Protein 4QGL (pdb70)

Foldseek 3Di:
DPQPWKKKAWPPVRDIDRDPVVRCVVCVLQVKDKDFADLVQDDPVLEPDAPADPVNFVVVCVSCVVVCVVVCVVPPFD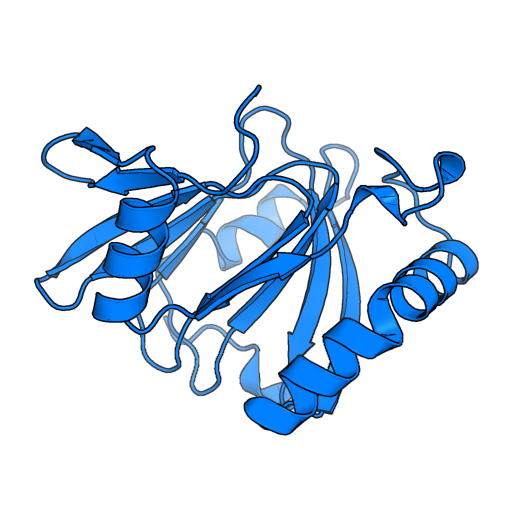DKTKDKWAPPDPCNVVVQVQQQDWFFWQAKKKKAFNYAWKWKWWQGPVGTIMIIIGHHRMIIIHGGPITIGMDHDPRGITMIMIIHRDPVRPHTHD

Structure (mmCIF, N/CA/C/O backbone):
data_4QGL
#
_entry.id   4QGL
#
_cell.length_a   106.761
_cell.length_b   57.690
_cell.length_c   33.980
_cell.angle_alpha   90.00
_cell.angle_beta   98.15
_cell.angle_gamma   90.00
#
_symmetry.space_group_name_H-M   'C 1 2 1'
#
loop_
_entity.id
_entity.type
_entity.pdbx_description
1 polymer 'Acireductone dioxygenase'
2 non-polymer 'CADMIUM ION'
3 water water
#
loop_
_atom_site.group_PDB
_atom_site.id
_atom_site.type_symbol
_atom_site.label_atom_id
_atom_site.label_alt_id
_atom_site.label_comp_id
_atom_site.label_asym_id
_atom_site.label_entity_id
_atom_site.label_seq_id
_atom_site.pdbx_PDB_ins_code
_atom_site.Cartn_x
_atom_site.Cartn_y
_atom_site.Cartn_z
_atom_site.occupancy
_atom_site.B_iso_or_equiv
_atom_site.auth_seq_id
_atom_site.auth_comp_id
_atom_site.auth_asym_id
_atom_site.auth_atom_id
_atom_site.pdbx_PDB_model_num
ATOM 1 N N . GLY A 1 1 ? 27.246 41.379 12.023 1.00 29.29 -3 GLY A N 1
ATOM 2 C CA . GLY A 1 1 ? 25.907 42.041 11.999 1.00 30.08 -3 GLY A CA 1
ATOM 3 C C . GLY A 1 1 ? 25.033 41.946 13.259 1.00 30.27 -3 GLY A C 1
ATOM 4 O O . GLY A 1 1 ? 25.531 41.790 14.410 1.00 29.64 -3 GLY A O 1
ATOM 5 N N . ALA A 1 2 ? 23.722 42.033 13.021 1.00 30.84 -2 ALA A N 1
ATOM 6 C CA . ALA A 1 2 ? 22.736 42.291 14.044 1.00 31.24 -2 ALA A CA 1
ATOM 7 C C . ALA A 1 2 ? 22.246 41.074 14.811 1.00 31.08 -2 ALA A C 1
ATOM 8 O O . ALA A 1 2 ? 21.433 41.208 15.719 1.00 31.63 -2 ALA A O 1
ATOM 10 N N . ALA A 1 3 ? 22.707 39.892 14.451 1.00 30.82 -1 ALA A N 1
ATOM 11 C CA . ALA A 1 3 ? 22.314 38.689 15.168 1.00 31.00 -1 ALA A CA 1
ATOM 12 C C . ALA A 1 3 ? 22.617 38.819 16.665 1.00 31.12 -1 ALA A C 1
ATOM 13 O O . ALA A 1 3 ? 23.671 39.333 17.042 1.00 30.54 -1 ALA A O 1
ATOM 15 N N . ALA A 1 4 ? 21.681 38.382 17.509 1.00 32.31 0 ALA A N 1
ATOM 16 C CA . ALA A 1 4 ? 21.887 38.332 18.982 1.00 32.98 0 ALA A CA 1
ATOM 17 C C . ALA A 1 4 ? 22.780 37.172 19.411 1.00 33.15 0 ALA A C 1
ATOM 18 O O . ALA A 1 4 ? 23.704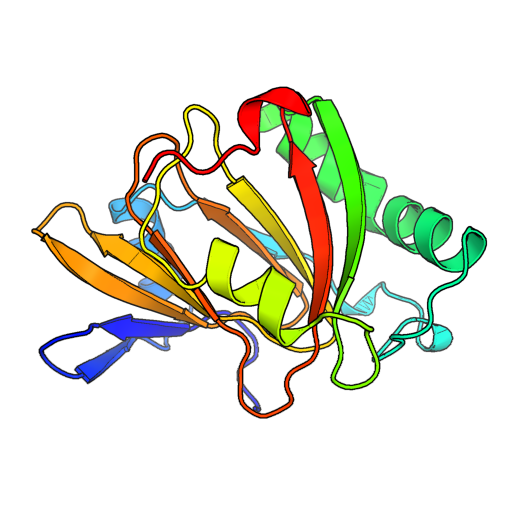 37.354 20.189 1.00 33.11 0 ALA A O 1
ATOM 20 N N . MET A 1 5 ? 22.496 35.998 18.856 1.00 34.60 1 MET A N 1
ATOM 21 C CA . MET A 1 5 ? 23.136 34.735 19.185 1.00 35.24 1 MET A CA 1
ATOM 22 C C . MET A 1 5 ? 23.780 34.136 17.956 1.00 32.86 1 MET A C 1
ATOM 23 O O . MET A 1 5 ? 23.678 34.693 16.861 1.00 32.40 1 MET A O 1
ATOM 28 N N . ALA A 1 6 ? 24.412 32.979 18.146 1.00 30.44 2 ALA A N 1
ATOM 29 C CA . ALA A 1 6 ? 25.010 32.242 17.038 1.00 28.85 2 ALA A CA 1
ATOM 30 C C . ALA A 1 6 ? 23.997 31.785 15.999 1.00 28.15 2 ALA A C 1
ATOM 31 O O . ALA A 1 6 ? 22.851 31.455 16.323 1.00 28.46 2 ALA A O 1
ATOM 33 N N . GLN A 1 7 ? 24.450 31.748 14.751 1.00 26.89 3 GLN A N 1
ATOM 34 C CA . GLN A 1 7 ? 23.672 31.177 13.666 1.00 26.62 3 GLN A CA 1
ATOM 35 C C . GLN A 1 7 ? 24.479 30.140 12.889 1.00 25.95 3 GLN A C 1
ATOM 36 O O . GLN A 1 7 ? 25.705 30.116 12.961 1.00 25.11 3 GLN A O 1
ATOM 42 N N . ILE A 1 8 ? 23.770 29.276 12.174 1.00 26.15 4 ILE A N 1
ATOM 43 C CA . ILE A 1 8 ? 24.391 28.210 11.433 1.00 25.91 4 ILE A CA 1
ATOM 44 C C . ILE A 1 8 ? 24.071 28.341 9.978 1.00 26.56 4 ILE A C 1
ATOM 45 O O . ILE A 1 8 ? 22.950 28.618 9.627 1.00 27.12 4 ILE A O 1
ATOM 50 N N . ARG A 1 9 ? 25.091 28.129 9.156 1.00 26.71 5 ARG A N 1
ATOM 51 C CA . ARG A 1 9 ? 24.970 27.997 7.712 1.00 27.62 5 ARG A CA 1
ATOM 52 C C . ARG A 1 9 ? 25.494 26.632 7.269 1.00 27.98 5 ARG A C 1
ATOM 53 O O . ARG A 1 9 ? 26.646 26.326 7.475 1.00 27.29 5 ARG A O 1
ATOM 61 N N . ILE A 1 10 ? 24.637 25.812 6.682 1.00 29.34 6 ILE A N 1
ATOM 62 C CA . ILE A 1 10 ? 25.028 24.488 6.239 1.00 30.31 6 ILE A CA 1
ATOM 63 C C . ILE A 1 10 ? 25.663 24.609 4.875 1.00 31.00 6 ILE A C 1
ATOM 64 O O . ILE A 1 10 ? 25.164 25.333 4.055 1.00 31.54 6 ILE A O 1
ATOM 69 N N . HIS A 1 11 ? 26.764 23.896 4.648 1.00 31.92 7 HIS A N 1
ATOM 70 C CA . HIS A 1 11 ? 27.685 24.175 3.513 1.00 33.20 7 HIS A CA 1
ATOM 71 C C . HIS A 1 11 ? 27.269 23.892 2.088 1.00 35.99 7 HIS A C 1
ATOM 72 O O . HIS A 1 11 ? 27.433 24.751 1.216 1.00 37.94 7 HIS A O 1
ATOM 79 N N . GLU A 1 12 ? 26.806 22.697 1.788 1.00 38.50 8 GLU A N 1
ATOM 80 C CA . GLU A 1 12 ? 26.532 22.438 0.364 1.00 41.34 8 GLU A CA 1
ATOM 81 C C . GLU A 1 12 ? 25.286 23.199 -0.079 1.00 42.78 8 GLU A C 1
ATOM 82 O O . GLU A 1 12 ? 25.304 23.950 -1.035 1.00 43.26 8 GLU A O 1
ATOM 84 N N . VAL A 1 13 ? 24.227 23.022 0.691 1.00 44.04 9 VAL A N 1
ATOM 85 C CA . VAL A 1 13 ? 22.906 23.499 0.364 1.00 44.90 9 VAL A CA 1
ATOM 86 C C . VAL A 1 13 ? 22.777 24.991 0.650 1.00 45.48 9 VAL A C 1
ATOM 87 O O . VAL A 1 13 ? 21.851 25.623 0.179 1.00 46.58 9 VAL A O 1
ATOM 91 N N . ASN A 1 14 ? 23.672 25.550 1.462 1.00 45.53 10 ASN A N 1
ATOM 92 C CA . ASN A 1 14 ? 23.643 26.985 1.792 1.00 45.46 10 ASN A CA 1
ATOM 93 C C . ASN A 1 14 ? 22.497 27.459 2.689 1.00 44.66 10 ASN A C 1
ATOM 94 O O . ASN A 1 14 ? 22.327 28.653 2.885 1.00 46.77 10 ASN A O 1
ATOM 99 N N . THR A 1 15 ? 21.730 26.534 3.249 1.00 42.38 11 THR A N 1
ATOM 100 C CA . THR A 1 15 ? 20.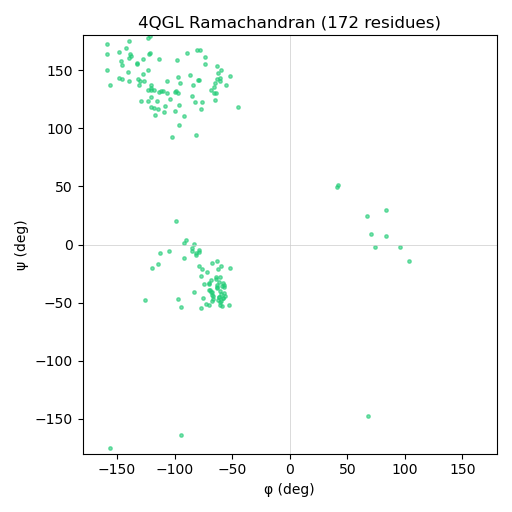597 26.877 4.098 1.00 40.93 11 THR A CA 1
ATOM 101 C C . THR A 1 15 ? 21.022 27.402 5.489 1.00 37.81 11 THR A C 1
ATOM 102 O O . THR A 1 15 ? 22.087 27.080 5.970 1.00 35.75 11 THR A O 1
ATOM 106 N N . ARG A 1 16 ? 20.147 28.185 6.109 1.00 36.32 12 ARG A N 1
ATOM 107 C CA . ARG A 1 16 ? 20.416 28.863 7.373 1.00 34.99 12 ARG A CA 1
ATOM 108 C C . ARG A 1 16 ? 19.440 28.499 8.539 1.00 34.69 12 ARG A C 1
ATOM 109 O O . ARG A 1 16 ? 18.226 28.516 8.384 1.00 34.98 12 ARG A O 1
ATOM 117 N N . ILE A 1 17 ? 19.984 28.206 9.713 1.00 33.44 13 ILE A N 1
ATOM 118 C CA . ILE A 1 17 ? 19.165 28.071 10.912 1.00 33.73 13 ILE A CA 1
ATOM 119 C C . ILE A 1 17 ? 19.417 29.278 11.817 1.00 33.34 13 ILE A C 1
ATOM 120 O O . ILE A 1 17 ? 20.527 29.500 12.267 1.00 32.03 13 ILE A O 1
ATOM 125 N N . GLU A 1 18 ? 18.373 30.047 12.089 1.00 34.54 14 GLU A N 1
ATOM 126 C CA . GLU A 1 18 ? 18.502 31.276 12.867 1.00 34.70 14 GLU A CA 1
ATOM 127 C C . GLU A 1 18 ? 17.684 31.315 14.160 1.00 35.51 14 GLU A C 1
ATOM 128 O O . GLU A 1 18 ? 17.974 32.106 15.026 1.00 35.13 14 GLU A O 1
ATOM 134 N N . ASN A 1 19 ? 16.660 30.485 14.285 1.00 37.11 15 ASN A N 1
ATOM 135 C CA . ASN A 1 19 ? 15.852 30.419 15.505 1.00 38.68 15 ASN A CA 1
ATOM 136 C C . ASN A 1 19 ? 16.661 29.915 16.712 1.00 38.51 15 ASN A C 1
ATOM 137 O O . ASN A 1 19 ? 17.451 28.990 16.577 1.00 38.13 15 ASN A O 1
ATOM 142 N N . GLU A 1 20 ? 16.461 30.517 17.885 1.00 39.38 16 GLU A N 1
ATOM 143 C CA . GLU A 1 20 ? 17.316 30.207 19.050 1.00 39.00 16 GLU A CA 1
ATOM 144 C C . GLU A 1 20 ? 17.289 28.748 19.444 1.00 37.94 16 GLU A C 1
ATOM 145 O O . GLU A 1 20 ? 18.321 28.099 19.620 1.00 37.05 16 GLU A O 1
ATOM 151 N N . VAL A 1 21 ? 16.079 28.266 19.637 1.00 37.56 17 VAL A N 1
ATOM 152 C CA . VAL A 1 21 ? 15.861 26.913 20.057 1.00 37.28 17 VAL A CA 1
ATOM 153 C C . VAL A 1 21 ? 16.399 25.866 19.062 1.00 36.53 17 VAL A C 1
ATOM 154 O O . VAL A 1 21 ? 16.974 24.847 19.482 1.00 36.19 17 VAL A O 1
ATOM 158 N N . LYS A 1 22 ? 16.236 26.117 17.758 1.00 35.81 18 LYS A N 1
ATOM 159 C CA . LYS A 1 22 ? 16.661 25.151 16.745 1.00 35.21 18 LYS A CA 1
ATOM 160 C C . LYS A 1 22 ? 18.148 25.138 16.610 1.00 33.39 18 LYS A C 1
ATOM 161 O O . LYS A 1 22 ? 18.745 24.096 16.345 1.00 32.99 18 LYS A O 1
ATOM 167 N N . VAL A 1 23 ? 18.752 26.302 16.788 1.00 32.09 19 VAL A N 1
ATOM 168 C CA . VAL A 1 23 ? 20.196 26.395 16.731 1.00 30.70 19 VAL A CA 1
ATOM 169 C C . VAL A 1 23 ? 20.815 25.517 17.806 1.00 30.10 19 VAL A C 1
ATOM 170 O O . VAL A 1 23 ? 21.674 24.688 17.535 1.00 29.58 19 VAL A O 1
ATOM 174 N N . SER A 1 24 ? 20.360 25.694 19.032 1.00 30.10 20 SER A N 1
ATOM 175 C CA . SER A 1 24 ? 20.952 24.979 20.155 1.00 29.77 20 SER A CA 1
ATOM 176 C C . SER A 1 24 ? 20.608 23.508 20.058 1.00 29.97 20 SER A C 1
ATOM 177 O O . SER A 1 24 ? 21.459 22.677 20.304 1.00 29.65 20 SER A O 1
ATOM 180 N N . LYS A 1 25 ? 19.384 23.183 19.655 1.00 30.41 21 LYS A N 1
ATOM 181 C CA . LYS A 1 25 ? 19.063 21.786 19.374 1.00 30.87 21 LYS A CA 1
ATOM 182 C C . LYS A 1 25 ? 19.983 21.162 18.338 1.00 29.99 21 LYS A C 1
ATOM 183 O O . LYS A 1 25 ? 20.477 20.047 18.541 1.00 29.94 21 LYS A O 1
ATOM 189 N N . PHE A 1 26 ? 20.245 21.903 17.253 1.00 29.10 22 PHE A N 1
ATOM 190 C CA . PHE A 1 26 ? 21.159 21.441 16.209 1.00 28.35 22 PHE A CA 1
ATOM 191 C C . PHE A 1 26 ? 22.592 21.227 16.721 1.00 27.53 22 PHE A C 1
ATOM 192 O O . PHE A 1 26 ? 23.184 20.191 16.480 1.00 27.57 22 PHE A O 1
ATOM 200 N N . LEU A 1 27 ? 23.128 22.195 17.447 1.00 26.93 23 LEU A N 1
ATOM 201 C CA . LEU A 1 27 ? 24.477 22.090 17.996 1.00 26.30 23 LEU A CA 1
ATOM 202 C C . LEU A 1 27 ? 24.579 20.946 18.997 1.00 26.98 23 LEU A C 1
ATOM 203 O O . LEU A 1 27 ? 25.599 20.268 19.083 1.00 26.84 23 LEU A O 1
ATOM 208 N N . GLN A 1 28 ? 23.507 20.726 19.736 1.00 27.95 24 GLN A N 1
ATOM 209 C CA . GLN A 1 28 ? 23.418 19.625 20.694 1.00 28.91 24 GLN A CA 1
ATOM 210 C C . GLN A 1 28 ? 23.540 18.281 19.998 1.00 29.16 24 GLN A C 1
ATOM 211 O O . GLN A 1 28 ? 24.253 17.385 20.451 1.00 29.25 24 GLN A O 1
ATOM 217 N N . GLU A 1 29 ? 22.829 18.152 18.882 1.00 29.20 25 GLU A N 1
ATOM 218 C CA . GLU A 1 29 ? 22.930 16.955 18.092 1.00 29.47 25 GLU A CA 1
ATOM 219 C C . GLU A 1 29 ? 24.331 16.756 17.510 1.00 28.66 25 GLU A C 1
ATOM 220 O O . GLU A 1 29 ? 24.735 15.623 17.316 1.00 29.14 25 GLU A O 1
ATOM 226 N N . GLU A 1 30 ? 25.100 17.820 17.274 1.00 27.58 26 GLU A N 1
ATOM 227 C CA . GLU A 1 30 ? 26.477 17.643 16.738 1.00 26.94 26 GLU A CA 1
ATOM 228 C C . GLU A 1 30 ? 27.572 17.533 17.792 1.00 26.52 26 GLU A C 1
ATOM 229 O O . GLU A 1 30 ? 28.730 17.422 17.457 1.00 26.00 26 GLU A O 1
ATOM 235 N N . GLY A 1 31 ? 27.199 17.576 19.062 1.00 26.76 27 GLY A N 1
ATOM 236 C CA . GLY A 1 31 ? 28.150 17.486 20.165 1.00 26.62 27 GLY A CA 1
ATOM 237 C C . GLY A 1 31 ? 28.780 18.815 20.501 1.00 25.78 27 GLY A C 1
ATOM 238 O O . GLY A 1 31 ? 29.656 18.862 21.309 1.00 25.71 27 GLY A O 1
ATOM 239 N N . VAL A 1 32 ? 28.324 19.907 19.892 1.00 25.25 28 VAL A N 1
ATOM 240 C CA . VAL A 1 32 ? 28.932 21.230 20.106 1.00 24.58 28 VAL A CA 1
ATOM 241 C C . VAL A 1 32 ? 28.224 21.972 21.266 1.00 24.83 28 VAL A C 1
ATOM 242 O O . VAL A 1 32 ? 27.068 22.371 21.169 1.00 24.95 28 VAL A O 1
ATOM 246 N N . LEU A 1 33 ? 28.925 22.142 22.377 1.00 25.07 29 LEU A N 1
ATOM 247 C CA . LEU A 1 33 ? 28.353 22.878 23.496 1.00 25.43 29 LEU A CA 1
ATOM 248 C C . LEU A 1 33 ? 28.219 24.320 23.127 1.00 25.02 29 LEU A C 1
ATOM 249 O O . LEU A 1 33 ? 29.136 24.915 22.583 1.00 24.47 29 LEU A O 1
ATOM 254 N N . TYR A 1 34 ? 27.068 24.879 23.403 1.00 25.60 30 TYR A N 1
ATOM 255 C CA . TYR A 1 34 ? 26.875 26.272 23.176 1.00 25.64 30 TYR A CA 1
ATOM 256 C C . TYR A 1 34 ? 26.264 26.907 24.426 1.00 26.34 30 TYR A C 1
ATOM 257 O O . TYR A 1 34 ? 25.413 26.318 25.081 1.00 27.23 30 TYR A O 1
ATOM 266 N N . GLU A 1 35 ? 26.751 28.078 24.802 1.00 26.32 31 GLU A N 1
ATOM 267 C CA . GLU A 1 35 ? 26.217 28.785 25.952 1.00 26.97 31 GLU A CA 1
ATOM 268 C C . GLU A 1 35 ? 26.189 30.227 25.583 1.00 26.73 31 GLU A C 1
ATOM 269 O O . GLU A 1 35 ? 27.039 30.683 24.804 1.00 26.11 31 GLU A O 1
ATOM 275 N N . LYS A 1 36 ? 25.219 30.943 26.129 1.00 27.23 32 LYS A N 1
ATOM 276 C CA . LYS A 1 36 ? 25.186 32.373 25.965 1.00 27.38 32 LYS A CA 1
ATOM 277 C C . LYS A 1 36 ? 25.406 33.006 27.336 1.00 27.16 32 LYS A C 1
ATOM 278 O O . LYS A 1 36 ? 24.608 32.792 28.263 1.00 28.05 32 LYS A O 1
ATOM 284 N N . TRP A 1 37 ? 26.511 33.740 27.485 1.00 26.05 33 TRP A N 1
ATOM 285 C CA . TRP A 1 37 ? 26.817 34.426 28.744 1.00 25.79 33 TRP A CA 1
ATOM 286 C C . TRP A 1 37 ? 26.386 35.870 28.651 1.00 25.85 33 TRP A C 1
ATO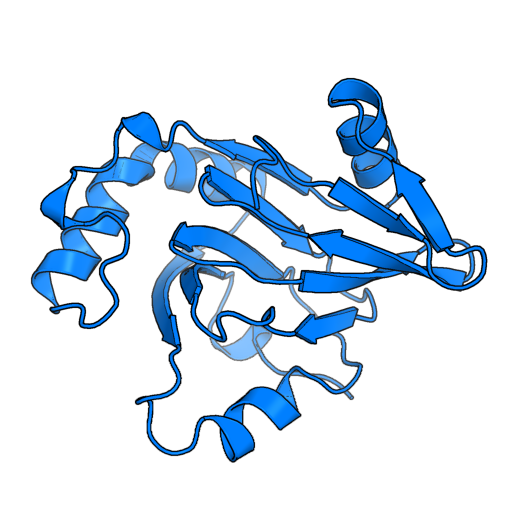M 287 O O . TRP A 1 37 ? 26.268 36.433 27.544 1.00 25.58 33 TRP A O 1
ATOM 298 N N . ASN A 1 38 ? 26.187 36.485 29.815 1.00 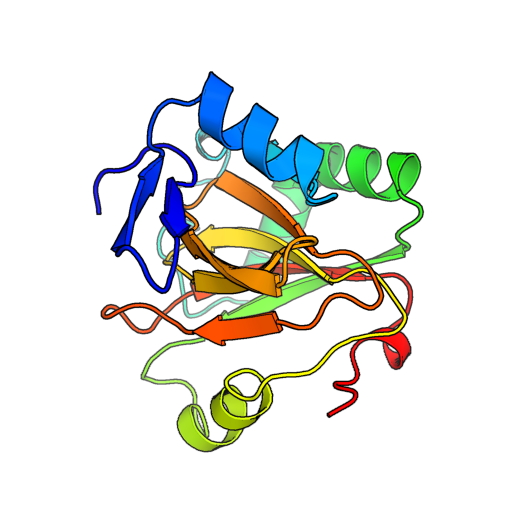26.23 34 ASN A N 1
ATOM 299 C CA . ASN A 1 38 ? 25.607 37.806 29.880 1.00 26.34 34 ASN A CA 1
ATOM 300 C C . ASN A 1 38 ? 26.660 38.876 29.613 1.00 25.89 34 ASN A C 1
ATOM 301 O O . ASN A 1 38 ? 27.402 39.304 30.484 1.00 25.91 34 ASN A O 1
ATOM 306 N N . ILE A 1 39 ? 26.723 39.270 28.345 1.00 25.47 35 ILE A N 1
ATOM 307 C CA . ILE A 1 39 ? 27.797 40.138 27.828 1.00 25.07 35 ILE A CA 1
ATOM 308 C C . ILE A 1 39 ? 27.544 41.575 28.271 1.00 25.69 35 ILE A C 1
ATOM 309 O O . ILE A 1 39 ? 28.474 42.348 28.358 1.00 25.63 35 ILE A O 1
ATOM 314 N N . SER A 1 40 ? 26.296 41.900 28.611 1.00 26.46 36 SER A N 1
ATOM 315 C CA . SER A 1 40 ? 25.942 43.221 29.188 1.00 27.38 36 SER A CA 1
ATOM 316 C C . SER A 1 40 ? 26.662 43.544 30.502 1.00 27.95 36 SER A C 1
ATOM 317 O O . SER A 1 40 ? 26.719 44.682 30.910 1.00 28.39 36 SER A O 1
ATOM 320 N N . LYS A 1 41 ? 27.187 42.523 31.165 1.00 28.21 37 LYS A N 1
ATOM 321 C CA . LYS A 1 41 ? 28.094 42.722 32.302 1.00 28.94 37 LYS A CA 1
ATOM 322 C C . LYS A 1 41 ? 29.406 43.397 31.976 1.00 28.97 37 LYS A C 1
ATOM 323 O O . LYS A 1 41 ? 30.009 43.984 32.838 1.00 29.72 37 LYS A O 1
ATOM 329 N N . LEU A 1 42 ? 29.900 43.222 30.771 1.00 28.66 38 LEU A N 1
ATOM 330 C CA . LEU A 1 42 ? 31.198 43.736 30.423 1.00 28.71 38 LEU A CA 1
ATOM 331 C C . LEU A 1 42 ? 31.144 45.239 30.510 1.00 29.52 38 LEU A C 1
ATOM 332 O O . LEU A 1 42 ? 30.237 45.858 29.981 1.00 29.70 38 LEU A O 1
ATOM 337 N N . PRO A 1 43 ? 32.111 45.835 31.207 1.00 30.42 39 PRO A N 1
ATOM 338 C CA . PRO A 1 43 ? 32.270 47.281 31.232 1.00 31.38 39 PRO A CA 1
ATOM 339 C C . PRO A 1 43 ? 32.525 47.884 29.855 1.00 31.59 39 PRO A C 1
ATOM 340 O O . PRO A 1 43 ? 33.264 47.324 29.061 1.00 31.05 39 PRO A O 1
ATOM 344 N N . PRO A 1 44 ? 31.932 49.039 29.595 1.00 32.88 40 PRO A N 1
ATOM 345 C CA . PRO A 1 44 ? 31.987 49.612 28.255 1.00 33.49 40 PRO A CA 1
ATOM 346 C C . PRO A 1 44 ? 33.380 49.952 27.731 1.00 33.75 40 PRO A C 1
ATOM 347 O O . PRO A 1 44 ? 33.605 49.825 26.515 1.00 33.66 40 PRO A O 1
ATOM 351 N N . HIS A 1 45 ? 34.304 50.334 28.610 1.00 34.29 41 HIS A N 1
ATOM 352 C CA . HIS A 1 45 ? 35.649 50.636 28.146 1.00 34.60 41 HIS A CA 1
ATOM 353 C C . HIS A 1 45 ? 36.324 49.357 27.660 1.00 34.02 41 HIS A C 1
ATOM 354 O O . HIS A 1 45 ? 37.319 49.440 26.951 1.00 34.15 41 HIS A O 1
ATOM 361 N N . LEU A 1 46 ? 35.781 48.182 28.005 1.00 33.32 42 LEU A N 1
ATOM 362 C CA . LEU A 1 46 ? 36.263 46.916 27.396 1.00 32.67 42 LEU A CA 1
ATOM 363 C C . LEU A 1 46 ? 35.544 46.428 26.118 1.00 32.28 42 LEU A C 1
ATOM 364 O O . LEU A 1 46 ? 36.026 45.501 25.482 1.00 31.53 42 LEU A O 1
ATOM 369 N N . ASN A 1 47 ? 34.403 47.035 25.776 1.00 33.00 43 ASN A N 1
ATOM 370 C CA . ASN A 1 47 ? 33.696 46.782 24.510 1.00 33.17 43 ASN A CA 1
ATOM 371 C C . ASN A 1 47 ? 34.493 47.245 23.280 1.00 32.99 43 ASN A C 1
ATOM 372 O O . ASN A 1 47 ? 35.076 48.333 23.270 1.00 33.36 43 ASN A O 1
ATOM 377 N N . GLU A 1 48 ? 34.517 46.406 22.256 1.00 32.24 44 GLU A N 1
ATOM 378 C CA . GLU A 1 48 ? 35.262 46.708 21.053 1.00 32.52 44 GLU A CA 1
ATOM 379 C C . GLU A 1 48 ? 36.616 47.321 21.391 1.00 32.26 44 GLU A C 1
ATOM 380 O O . GLU A 1 48 ? 36.996 48.362 20.875 1.00 32.50 44 GLU A O 1
ATOM 386 N N . ASN A 1 49 ? 37.344 46.647 22.265 1.00 31.38 45 ASN A N 1
ATOM 387 C CA . ASN A 1 49 ? 38.638 47.111 22.673 1.00 31.46 45 ASN A CA 1
ATOM 388 C C . ASN A 1 49 ? 39.611 46.050 22.249 1.00 30.54 45 ASN A C 1
ATOM 389 O O . ASN A 1 49 ? 39.532 44.910 22.707 1.00 30.04 45 ASN A O 1
ATOM 394 N N . TYR A 1 50 ? 40.517 46.418 21.358 1.00 30.26 46 TYR A N 1
ATOM 395 C CA . TYR A 1 50 ? 41.411 45.448 20.724 1.00 29.49 46 TYR A CA 1
ATOM 396 C C . TYR A 1 50 ? 42.882 45.634 21.086 1.00 30.05 46 TYR A C 1
ATOM 397 O O . TYR A 1 50 ? 43.675 44.748 20.827 1.00 30.49 46 TYR A O 1
ATOM 406 N N . SER A 1 51 ? 43.269 46.782 21.627 1.00 30.33 47 SER A N 1
ATOM 407 C CA . SER A 1 51 ? 44.626 46.940 22.142 1.00 30.73 47 SER A CA 1
ATOM 408 C C . SER A 1 51 ? 44.547 46.835 23.643 1.00 30.42 47 SER A C 1
ATOM 409 O O . SER A 1 51 ? 44.337 47.829 24.355 1.00 30.77 47 SER A O 1
ATOM 412 N N . LEU A 1 52 ? 44.739 45.609 24.097 1.00 29.65 48 LEU A N 1
ATOM 413 C CA . LEU A 1 52 ? 44.420 45.212 25.440 1.00 29.26 48 LEU A CA 1
ATOM 414 C C . LEU A 1 52 ? 45.653 45.252 26.303 1.00 30.04 48 LEU A C 1
ATOM 415 O O . LEU A 1 52 ? 46.697 44.707 25.935 1.00 30.32 48 LEU A O 1
ATOM 420 N N . THR A 1 53 ? 45.530 45.898 27.461 1.00 30.44 49 THR A N 1
ATOM 421 C CA . THR A 1 53 ? 46.617 45.884 28.445 1.00 31.31 49 THR A CA 1
ATOM 422 C C . THR A 1 53 ? 46.567 44.586 29.233 1.00 31.05 49 THR A C 1
ATOM 423 O O . THR A 1 53 ? 45.594 43.829 29.125 1.00 30.00 49 THR A O 1
ATOM 427 N N . ASP A 1 54 ? 47.644 44.321 29.974 1.00 32.07 50 ASP A N 1
ATOM 428 C CA . ASP A 1 54 ? 47.687 43.201 30.927 1.00 32.31 50 ASP A CA 1
ATOM 429 C C . ASP A 1 54 ? 46.566 43.314 32.015 1.00 31.96 50 ASP A C 1
ATOM 430 O O . ASP A 1 54 ? 45.980 42.315 32.433 1.00 31.31 50 ASP A O 1
ATOM 435 N N . GLU A 1 55 ? 46.269 44.545 32.416 1.00 32.39 51 GLU A N 1
ATOM 436 C CA . GLU A 1 55 ? 45.152 44.861 33.305 1.00 32.37 51 GLU A CA 1
ATOM 437 C C . GLU A 1 55 ? 43.767 44.619 32.692 1.00 31.35 51 GLU A C 1
ATOM 438 O O . GLU A 1 55 ? 42.865 44.118 33.346 1.00 30.99 51 GLU A O 1
ATOM 444 N N . ASN A 1 56 ? 43.588 45.022 31.441 1.00 31.15 52 ASN A N 1
ATOM 445 C CA . ASN A 1 56 ? 42.324 44.832 30.752 1.00 30.33 52 ASN A CA 1
ATOM 446 C C . ASN A 1 56 ? 41.972 43.380 30.679 1.00 29.87 52 ASN A C 1
ATOM 447 O O . ASN A 1 56 ? 40.843 42.988 30.888 1.00 29.38 52 ASN A O 1
ATOM 452 N N . LYS A 1 57 ? 42.981 42.586 30.379 1.00 30.36 53 LYS A N 1
ATOM 453 C CA . LYS A 1 57 ? 42.874 41.136 30.299 1.00 30.20 53 LYS A CA 1
ATOM 454 C C . LYS A 1 57 ? 42.479 40.437 31.588 1.00 30.39 53 LYS A C 1
ATOM 455 O O . LYS A 1 57 ? 41.665 39.516 31.587 1.00 29.98 53 LYS A O 1
ATOM 461 N N . ALA A 1 58 ? 43.115 40.848 32.672 1.00 31.24 54 ALA A N 1
ATOM 462 C CA . ALA A 1 58 ? 42.809 40.344 34.006 1.00 31.69 54 ALA A CA 1
ATOM 463 C C . ALA A 1 58 ? 41.390 40.691 34.400 1.00 31.26 54 ALA A C 1
ATOM 464 O O . ALA A 1 58 ? 40.710 39.904 35.034 1.00 31.34 54 ALA A O 1
ATOM 466 N N . GLU A 1 59 ? 40.954 41.877 34.014 1.00 31.09 55 GLU A N 1
ATOM 467 C CA . GLU A 1 59 ? 39.607 42.336 34.304 1.00 30.84 55 GLU A CA 1
ATOM 468 C C . GLU A 1 59 ? 38.537 41.562 33.584 1.00 29.22 55 GLU A C 1
ATOM 469 O O . GLU A 1 59 ? 37.500 41.281 34.149 1.00 28.92 55 GLU A O 1
ATOM 475 N N . ILE A 1 60 ? 38.797 41.256 32.319 1.00 28.02 56 ILE A N 1
ATOM 476 C CA . ILE A 1 60 ? 37.888 40.488 31.490 1.00 26.81 56 ILE A CA 1
ATOM 477 C C . ILE A 1 60 ? 37.658 39.114 32.098 1.00 26.47 56 ILE A C 1
ATOM 478 O O . ILE A 1 60 ? 36.521 38.679 32.276 1.00 26.18 56 ILE A O 1
ATOM 483 N N . LEU A 1 61 ? 38.749 38.441 32.441 1.00 26.48 57 LEU A N 1
ATOM 484 C CA . LEU A 1 61 ? 38.691 37.195 33.228 1.00 26.51 57 LEU A CA 1
ATOM 485 C C . LEU A 1 61 ? 38.068 37.320 34.630 1.00 26.99 57 LEU A C 1
ATOM 486 O O . LEU A 1 61 ? 37.520 36.365 35.158 1.00 27.19 57 LEU A O 1
ATOM 491 N N . ALA A 1 62 ? 38.147 38.479 35.250 1.00 27.25 58 ALA A N 1
ATOM 492 C CA . ALA A 1 62 ? 37.422 38.664 36.482 1.00 27.71 58 ALA A CA 1
ATOM 493 C C . ALA A 1 62 ? 35.912 38.733 36.319 1.00 27.17 58 ALA A C 1
ATOM 494 O O . ALA A 1 62 ? 35.186 38.224 37.159 1.00 27.63 58 ALA A O 1
ATOM 496 N N . VAL A 1 63 ? 35.431 39.383 35.277 1.00 26.36 59 VAL A N 1
ATOM 497 C CA . VAL A 1 63 ? 33.996 39.570 35.088 1.00 26.02 59 VAL A CA 1
ATOM 498 C C . VAL A 1 63 ? 33.271 38.261 34.788 1.00 25.55 59 VAL A C 1
ATOM 499 O O . VAL A 1 63 ? 32.187 38.046 35.296 1.00 25.85 59 VAL A O 1
ATOM 503 N N . PHE A 1 64 ? 33.852 37.389 33.957 1.00 24.91 60 PHE A N 1
ATOM 504 C CA . PHE A 1 64 ? 33.220 36.099 33.644 1.00 24.58 60 PHE A CA 1
ATOM 505 C C . PHE A 1 64 ? 33.769 34.941 34.443 1.00 25.05 60 PHE A C 1
ATOM 506 O O . PHE A 1 64 ? 33.523 33.801 34.106 1.00 24.86 60 PHE A O 1
ATOM 514 N N . SER A 1 65 ? 34.403 35.236 35.576 1.00 25.76 61 SER A N 1
ATOM 515 C CA . SER A 1 65 ? 34.993 34.182 36.406 1.00 26.45 61 SER A CA 1
ATOM 516 C C . SER A 1 65 ? 34.016 33.108 36.863 1.00 26.84 61 SER A C 1
ATOM 517 O O . SER A 1 65 ? 34.389 31.948 36.970 1.00 27.11 61 SER A O 1
ATOM 520 N N . LYS A 1 66 ? 32.783 33.487 37.163 1.00 27.11 62 LYS A N 1
ATOM 521 C CA . LYS A 1 66 ? 31.764 32.509 37.557 1.00 27.66 62 LYS A CA 1
ATOM 522 C C . LYS A 1 66 ? 31.409 31.600 36.381 1.00 27.10 62 LYS A C 1
ATOM 523 O O . LYS A 1 66 ? 31.380 30.380 36.494 1.00 27.49 62 LYS A O 1
ATOM 529 N N . GLU A 1 67 ? 31.158 32.204 35.247 1.00 26.36 63 GLU A N 1
ATOM 530 C CA . GLU A 1 67 ? 30.785 31.426 34.079 1.00 25.87 63 GLU A CA 1
ATOM 531 C C . GLU A 1 67 ? 31.901 30.515 33.687 1.00 25.69 63 GLU A C 1
ATOM 532 O O . GLU A 1 67 ? 31.657 29.417 33.275 1.00 25.78 63 GLU A O 1
ATOM 538 N N . ILE A 1 68 ? 33.128 30.974 33.833 1.00 25.68 64 ILE A N 1
ATOM 539 C CA . ILE A 1 68 ? 34.306 30.146 33.584 1.00 25.76 64 ILE A CA 1
ATOM 540 C C . ILE A 1 68 ? 34.446 29.000 34.589 1.00 26.91 64 ILE A C 1
ATOM 541 O O . ILE A 1 68 ? 34.708 27.872 34.202 1.00 27.09 64 ILE A O 1
ATOM 546 N N . ALA A 1 69 ? 34.251 29.274 35.855 1.00 27.95 65 ALA A N 1
ATOM 547 C CA . ALA A 1 69 ? 34.313 28.213 36.836 1.00 29.14 65 ALA A CA 1
ATOM 548 C C . ALA A 1 69 ? 33.318 27.103 36.528 1.00 29.52 65 ALA A C 1
ATOM 549 O O . ALA A 1 69 ? 33.629 25.933 36.678 1.00 29.93 65 ALA A O 1
ATOM 551 N N . ASP A 1 70 ? 32.115 27.486 36.130 1.00 29.53 66 ASP A N 1
ATOM 552 C CA . ASP A 1 70 ? 31.034 26.522 35.902 1.00 30.26 66 ASP A CA 1
ATOM 553 C C . ASP A 1 70 ? 31.328 25.620 34.718 1.00 30.17 66 ASP A C 1
ATOM 554 O O . ASP A 1 70 ? 31.177 24.416 34.803 1.00 30.68 66 ASP A O 1
ATOM 559 N N . VAL A 1 71 ? 31.752 26.229 33.625 1.00 29.86 67 VAL A N 1
ATOM 560 C CA . VAL A 1 71 ? 32.146 25.506 32.418 1.00 30.19 67 VAL A CA 1
ATOM 561 C C . VAL A 1 71 ? 33.476 24.722 32.608 1.00 31.17 67 VAL A C 1
ATOM 562 O O . VAL A 1 71 ? 33.636 23.625 32.073 1.00 31.60 67 VAL A O 1
ATOM 566 N N . SER A 1 72 ? 34.407 25.248 33.397 1.00 32.05 68 SER A N 1
ATOM 567 C CA . SER A 1 72 ? 35.615 24.515 33.658 1.00 33.07 68 SER A CA 1
ATOM 568 C C . SER A 1 72 ? 35.363 23.296 34.535 1.00 35.17 68 SER A C 1
ATOM 569 O O . SER A 1 72 ? 36.025 22.303 34.363 1.00 35.96 68 SER A O 1
ATOM 572 N N . ALA A 1 73 ? 34.406 23.359 35.456 1.00 37.03 69 ALA A N 1
ATOM 573 C CA . ALA A 1 73 ? 34.094 22.220 36.355 1.00 39.41 69 ALA A CA 1
ATOM 574 C C . ALA A 1 73 ? 33.163 21.201 35.717 1.00 40.65 69 ALA A C 1
ATOM 575 O O . ALA A 1 73 ? 33.335 20.019 35.909 1.00 40.89 69 ALA A O 1
ATOM 577 N N . ARG A 1 74 ? 32.155 21.681 34.995 1.00 42.43 70 ARG A N 1
ATOM 578 C CA . ARG A 1 74 ? 31.224 20.821 34.252 1.00 44.82 70 ARG A CA 1
ATOM 579 C C . ARG A 1 74 ? 31.989 19.950 33.245 1.00 44.88 70 ARG A C 1
ATOM 580 O O . ARG A 1 74 ? 31.785 18.749 33.180 1.00 45.09 70 ARG A O 1
ATOM 588 N N . ARG A 1 75 ? 32.903 20.568 32.502 1.00 44.63 71 ARG A N 1
ATOM 589 C CA . ARG A 1 75 ? 33.591 19.902 31.401 1.00 44.31 71 ARG A CA 1
ATOM 590 C C . ARG A 1 75 ? 35.059 19.482 31.649 1.00 43.80 71 ARG A C 1
ATOM 591 O O . ARG A 1 75 ? 35.659 18.854 30.773 1.00 43.53 71 ARG A O 1
ATOM 599 N N . GLY A 1 76 ? 35.650 19.837 32.795 1.00 42.39 72 GLY A N 1
ATOM 600 C CA . GLY A 1 76 ? 37.020 19.415 33.095 1.00 41.71 72 GLY A CA 1
ATOM 601 C C . GLY A 1 76 ? 38.169 20.242 32.531 1.00 40.18 72 GLY A C 1
ATOM 602 O O . GLY A 1 76 ? 39.236 19.716 32.309 1.00 40.69 72 GLY A O 1
ATOM 603 N N . TYR A 1 77 ? 37.985 21.538 32.336 1.00 38.67 73 TYR A N 1
ATOM 604 C CA . TYR A 1 77 ? 39.077 22.414 31.856 1.00 37.91 73 TYR A CA 1
ATOM 605 C C . TYR A 1 77 ? 39.895 22.984 33.024 1.00 38.54 73 TYR A C 1
ATOM 606 O O . TYR A 1 77 ? 39.447 22.933 34.154 1.00 39.45 73 TYR A O 1
ATOM 615 N N . LYS A 1 78 ? 41.079 23.535 32.740 1.00 38.42 74 LYS A N 1
ATOM 616 C CA . LYS A 1 78 ? 42.027 23.987 33.772 1.00 39.30 74 LYS A CA 1
ATOM 617 C C . LYS A 1 78 ? 42.515 25.439 33.675 1.00 38.45 74 LYS A C 1
ATOM 618 O O . LYS A 1 78 ? 42.547 26.151 34.669 1.00 39.74 74 LYS A O 1
ATOM 624 N N . ALA A 1 79 ? 42.935 25.866 32.500 1.00 37.21 75 ALA A N 1
ATOM 625 C CA . ALA A 1 79 ? 43.591 27.150 32.341 1.00 36.16 75 ALA A CA 1
ATOM 626 C C . ALA A 1 79 ? 42.835 27.992 31.346 1.00 34.67 75 ALA A C 1
ATOM 627 O O . ALA A 1 79 ? 42.021 27.481 30.585 1.00 33.74 75 ALA A O 1
ATOM 629 N N . HIS A 1 80 ? 43.112 29.286 31.349 1.00 34.44 76 HIS A N 1
ATOM 630 C CA . HIS A 1 80 ? 42.418 30.234 30.474 1.00 33.46 76 HIS A CA 1
ATOM 631 C C . HIS A 1 80 ? 43.218 31.509 30.267 1.00 33.40 76 HIS A C 1
ATOM 632 O O . HIS A 1 80 ? 43.992 31.919 31.160 1.00 34.17 76 HIS A O 1
ATOM 639 N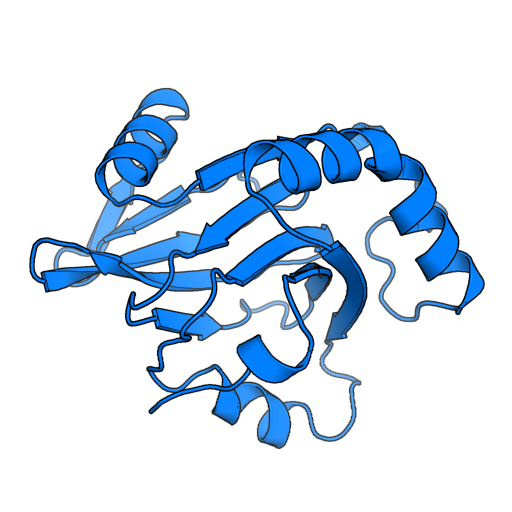 N . ASP A 1 81 ? 43.032 32.134 29.102 1.00 32.24 77 ASP A N 1
ATOM 640 C CA . ASP A 1 81 ? 43.635 33.439 28.841 1.00 32.35 77 ASP A CA 1
ATOM 641 C C . ASP A 1 81 ? 42.890 34.226 27.782 1.00 30.97 77 ASP A C 1
ATOM 642 O O . ASP A 1 81 ? 41.846 33.807 27.333 1.00 30.16 77 ASP A O 1
ATOM 647 N N . VAL A 1 82 ? 43.423 35.376 27.411 1.00 30.51 78 VAL A N 1
ATOM 648 C CA . VAL A 1 82 ? 42.754 36.225 26.465 1.00 29.87 78 VAL A CA 1
ATOM 649 C C . VAL A 1 82 ? 43.668 36.474 25.294 1.00 30.10 78 VAL A C 1
ATOM 650 O O . VAL A 1 82 ? 44.826 36.785 25.467 1.00 30.84 78 VAL A O 1
ATOM 654 N N . ILE A 1 83 ? 43.126 36.328 24.096 1.00 29.65 79 ILE A N 1
ATOM 655 C CA . ILE A 1 83 ? 43.840 36.736 22.901 1.00 29.96 79 ILE A CA 1
ATOM 656 C C . ILE A 1 83 ? 43.035 37.750 22.082 1.00 29.32 79 ILE A C 1
ATOM 657 O O . ILE A 1 83 ? 41.819 37.771 22.122 1.00 28.34 79 ILE A O 1
ATOM 662 N N . SER A 1 84 ? 43.738 38.623 21.383 1.00 29.89 80 SER A N 1
ATOM 663 C CA . SER A 1 84 ? 43.100 39.451 20.371 1.00 29.99 80 SER A CA 1
ATOM 664 C C . SER A 1 84 ? 43.850 39.467 19.047 1.00 30.52 80 SER A C 1
ATOM 665 O O . SER A 1 84 ? 45.058 39.457 19.026 1.00 31.15 80 SER A O 1
ATOM 668 N N . LEU A 1 85 ? 43.084 39.486 17.952 1.00 30.74 81 LEU A N 1
ATOM 669 C CA . LEU A 1 85 ? 43.585 39.537 16.575 1.00 31.09 81 LEU A CA 1
ATOM 670 C C . LEU A 1 85 ? 42.928 40.689 15.878 1.00 32.02 81 LEU A C 1
ATOM 671 O O . LEU A 1 85 ? 41.757 40.940 16.101 1.00 31.57 81 LEU A O 1
ATOM 676 N N . SER A 1 86 ? 43.690 41.409 15.055 1.00 34.06 82 SER A N 1
ATOM 677 C CA . SER A 1 86 ? 43.160 42.515 14.244 1.00 35.57 82 SER A CA 1
ATOM 678 C C . SER A 1 86 ? 44.103 42.789 13.065 1.00 38.49 82 SER A C 1
ATOM 679 O O . SER A 1 86 ? 45.165 42.185 12.984 1.00 39.11 82 SER A O 1
ATOM 682 N N . ASN A 1 87 ? 43.696 43.657 12.135 1.00 41.63 83 ASN A N 1
ATOM 683 C CA . ASN A 1 87 ? 44.477 43.934 10.907 1.00 44.55 83 ASN A CA 1
ATOM 684 C C . ASN A 1 87 ? 45.878 44.414 11.232 1.00 46.97 83 ASN A C 1
ATOM 685 O O . ASN A 1 87 ? 46.824 44.121 10.510 1.00 48.75 83 ASN A O 1
ATOM 690 N N . SER A 1 88 ? 45.979 45.161 12.326 1.00 48.30 84 SER A N 1
ATOM 691 C CA . SER A 1 88 ? 47.229 45.705 12.847 1.00 49.94 84 SER A CA 1
ATOM 692 C C . SER A 1 88 ? 48.238 44.661 13.408 1.00 49.92 84 SER A C 1
ATOM 693 O O . SER A 1 88 ? 49.455 44.883 13.362 1.00 51.79 84 SER A O 1
ATOM 696 N N . THR A 1 89 ? 47.732 43.549 13.953 1.00 48.26 85 THR A N 1
ATOM 697 C CA . THR A 1 89 ? 48.561 42.422 14.429 1.00 46.72 85 THR A CA 1
ATOM 698 C C . THR A 1 89 ? 49.659 42.049 13.419 1.00 46.17 85 THR A C 1
ATOM 699 O O . THR A 1 89 ? 49.350 41.639 12.310 1.00 44.89 85 THR A O 1
ATOM 703 N N . PRO A 1 90 ? 50.940 42.155 13.815 1.00 46.37 86 PRO A N 1
ATOM 704 C CA . PRO A 1 90 ? 51.998 41.661 12.929 1.00 46.38 86 PRO A CA 1
ATOM 705 C C . PRO A 1 90 ? 51.874 40.154 12.717 1.00 45.16 86 PRO A C 1
ATOM 706 O O . PRO A 1 90 ? 51.533 39.421 13.643 1.00 44.91 86 PRO A O 1
ATOM 710 N N . ASN A 1 91 ? 52.151 39.712 11.497 1.00 45.43 87 ASN A N 1
ATOM 711 C CA . ASN A 1 91 ? 52.058 38.298 11.096 1.00 44.20 87 ASN A CA 1
ATOM 712 C C . ASN A 1 91 ? 50.633 37.728 11.091 1.00 42.45 87 ASN A C 1
ATOM 713 O O . ASN A 1 91 ? 50.437 36.515 11.202 1.00 41.43 87 ASN A O 1
ATOM 718 N N . LEU A 1 92 ? 49.638 38.584 10.945 1.00 41.75 88 LEU A N 1
ATOM 719 C CA . LEU A 1 92 ? 48.282 38.094 10.989 1.00 41.01 88 LEU A CA 1
ATOM 720 C C . LEU A 1 92 ? 48.119 36.961 10.002 1.00 42.49 88 LEU A C 1
ATOM 721 O O . LEU A 1 92 ? 47.665 35.888 10.372 1.00 41.22 88 LEU A O 1
ATOM 726 N N . ASP A 1 93 ? 48.525 37.220 8.755 1.00 45.69 89 ASP A N 1
ATOM 727 C CA . ASP A 1 93 ? 48.368 36.285 7.637 1.00 47.93 89 ASP A CA 1
ATOM 728 C C . ASP A 1 93 ? 49.033 34.960 7.892 1.00 48.03 89 ASP A C 1
ATOM 729 O O . ASP A 1 93 ? 48.484 33.894 7.628 1.00 47.39 89 ASP A O 1
ATOM 734 N N . GLU A 1 94 ? 50.251 35.057 8.385 1.00 49.33 90 GLU A N 1
ATOM 735 C CA . GLU A 1 94 ? 51.074 33.898 8.612 1.00 49.98 90 GLU A CA 1
ATOM 736 C C . GLU A 1 94 ? 50.685 33.165 9.900 1.00 47.81 90 GLU A C 1
ATOM 737 O O . GLU A 1 94 ? 51.226 32.120 10.187 1.00 47.53 90 GLU A O 1
ATOM 743 N N . LEU A 1 95 ? 49.744 33.719 10.660 1.00 45.29 91 LEU A N 1
ATOM 744 C CA . LEU A 1 95 ? 49.207 33.085 11.861 1.00 43.31 91 LEU A CA 1
ATOM 745 C C . LEU A 1 95 ? 47.929 32.304 11.534 1.00 40.09 91 LEU A C 1
ATOM 746 O O . LEU A 1 95 ? 47.828 31.120 11.794 1.00 38.74 91 LEU A O 1
ATOM 751 N N . LEU A 1 96 ? 46.991 33.006 10.915 1.00 38.69 92 LEU A N 1
ATOM 752 C CA . LEU A 1 96 ? 45.661 32.517 10.526 1.00 36.58 92 LEU A CA 1
ATOM 753 C C . LEU A 1 96 ? 45.630 31.309 9.601 1.00 35.85 92 LEU A C 1
ATOM 754 O O . LEU A 1 96 ? 44.723 30.473 9.664 1.00 34.71 92 LEU A O 1
ATOM 759 N N . ILE A 1 97 ? 46.619 31.236 8.732 1.00 36.21 93 ILE A N 1
ATOM 760 C CA . ILE A 1 97 ? 46.761 30.109 7.818 1.00 36.60 93 ILE A CA 1
ATOM 761 C C . ILE A 1 97 ? 46.990 28.785 8.576 1.00 36.35 93 ILE A C 1
ATOM 762 O O . ILE A 1 97 ? 46.857 27.686 8.035 1.00 36.13 93 ILE A O 1
ATOM 767 N N . ASN A 1 98 ? 47.316 28.886 9.850 1.00 36.29 94 ASN A N 1
ATOM 768 C CA . ASN A 1 98 ? 47.324 27.699 10.688 1.00 35.86 94 ASN A CA 1
ATOM 769 C C . ASN A 1 98 ? 45.938 27.234 11.125 1.00 34.36 94 ASN A C 1
ATOM 770 O O . ASN A 1 98 ? 45.751 26.053 11.389 1.00 34.33 94 ASN A O 1
ATOM 775 N N . PHE A 1 99 ? 44.959 28.123 11.212 1.00 33.23 95 PHE A N 1
ATOM 776 C CA . PHE A 1 99 ? 43.658 27.676 11.710 1.00 32.19 95 PHE A CA 1
ATOM 777 C C . PHE A 1 99 ? 42.596 27.715 10.645 1.00 30.70 95 PHE A C 1
ATOM 778 O O . PHE A 1 99 ? 41.512 27.168 10.804 1.00 29.16 95 PHE A O 1
ATOM 786 N N . GLN A 1 100 ? 42.984 28.287 9.514 1.00 30.78 96 GLN A N 1
ATOM 787 C CA . GLN A 1 100 ? 42.246 28.194 8.263 1.00 30.21 96 GLN A CA 1
ATOM 788 C C . GLN A 1 100 ? 42.288 26.831 7.594 1.00 29.51 96 GLN A C 1
ATOM 789 O O . GLN A 1 100 ? 41.410 26.522 6.809 1.00 29.03 96 GLN A O 1
ATOM 795 N N . LYS A 1 101 ? 43.305 26.028 7.873 1.00 29.28 97 LYS A N 1
ATOM 796 C CA . LYS A 1 101 ? 43.339 24.659 7.343 1.00 29.08 97 LYS A CA 1
ATOM 797 C C . LYS A 1 101 ? 42.607 23.680 8.242 1.00 28.28 97 LYS A C 1
ATOM 798 O O . LYS A 1 101 ? 42.614 23.825 9.479 1.00 28.39 97 LYS A O 1
ATOM 804 N N . GLU A 1 102 ? 41.971 22.684 7.636 1.00 27.62 98 GLU A N 1
ATOM 805 C CA . GLU A 1 102 ? 41.209 21.722 8.401 1.00 26.98 98 GLU A CA 1
ATOM 806 C C . GLU A 1 102 ? 42.161 20.933 9.290 1.00 26.92 98 GLU A C 1
ATOM 807 O O . GLU A 1 102 ? 43.136 20.347 8.834 1.00 27.39 98 GLU A O 1
ATOM 813 N N . HIS A 1 103 ? 41.883 20.949 10.577 1.00 26.35 99 HIS A N 1
ATOM 814 C CA . HIS A 1 103 ? 42.637 20.155 11.547 1.00 26.56 99 HIS A CA 1
ATOM 815 C C . HIS A 1 103 ? 41.682 19.644 12.565 1.00 26.24 99 HIS A C 1
ATOM 816 O O . HIS A 1 103 ? 40.531 20.047 12.574 1.00 25.51 99 HIS A O 1
ATOM 823 N N . HIS A 1 104 ? 42.151 18.723 13.396 1.00 26.96 100 HIS A N 1
ATOM 824 C CA . HIS A 1 104 ? 41.493 18.453 14.679 1.00 27.16 100 HIS A CA 1
ATOM 825 C C . HIS A 1 104 ? 42.437 18.627 15.857 1.00 28.06 100 HIS A C 1
ATOM 826 O O . HIS A 1 104 ? 43.599 18.991 15.672 1.00 28.19 100 HIS A O 1
ATOM 833 N N . HIS A 1 105 ? 41.899 18.442 17.067 1.00 29.00 101 HIS A N 1
ATOM 834 C CA . HIS A 1 105 ? 42.703 18.378 18.303 1.00 30.21 101 HIS A CA 1
ATOM 835 C C . HIS A 1 105 ? 42.292 17.169 19.163 1.00 31.70 101 HIS A C 1
ATOM 836 O O . HIS A 1 105 ? 41.151 16.714 19.077 1.00 31.77 101 HIS A O 1
ATOM 843 N N . THR A 1 106 ? 43.205 16.685 20.019 1.00 33.62 102 THR A N 1
ATOM 844 C CA . THR A 1 106 ? 42.892 15.623 20.999 1.00 35.07 102 THR A CA 1
ATOM 845 C C . THR A 1 106 ? 42.204 16.079 22.285 1.00 35.49 102 THR A C 1
ATOM 846 O O . THR A 1 106 ? 41.821 15.243 23.097 1.00 36.57 102 THR A O 1
ATOM 850 N N . ASP A 1 107 ? 42.088 17.387 22.480 1.00 35.25 103 ASP A N 1
ATOM 851 C CA . ASP A 1 107 ? 41.196 17.964 23.491 1.00 35.28 103 ASP A CA 1
ATOM 852 C C . ASP A 1 107 ? 40.175 18.906 22.808 1.00 34.00 103 ASP A C 1
ATOM 853 O O . ASP A 1 107 ? 40.321 19.287 21.629 1.00 33.66 103 ASP A O 1
ATOM 858 N N . ASP A 1 108 ? 39.128 19.236 23.556 1.00 33.52 104 ASP A N 1
ATOM 859 C CA . ASP A 1 108 ? 38.100 20.202 23.167 1.00 32.55 104 ASP A CA 1
ATOM 860 C C . ASP A 1 108 ? 38.732 21.562 22.915 1.00 31.15 104 ASP A C 1
ATOM 861 O O . ASP A 1 108 ? 39.742 21.860 23.528 1.00 31.61 104 ASP A O 1
ATOM 866 N N . GLU A 1 109 ? 38.150 22.370 22.017 1.00 29.40 105 GLU A N 1
ATOM 867 C CA . GLU A 1 109 ? 38.572 23.762 21.787 1.00 28.12 105 GLU A CA 1
ATOM 868 C C . GLU A 1 109 ? 37.445 24.726 22.133 1.00 26.38 105 GLU A C 1
ATOM 869 O O . GLU A 1 109 ? 36.440 24.832 21.415 1.00 25.75 105 GLU A O 1
ATOM 875 N N . VAL A 1 110 ? 37.660 25.475 23.205 1.00 25.21 106 VAL A N 1
ATOM 876 C CA . VAL A 1 110 ? 36.635 26.293 23.811 1.00 24.17 106 VAL A CA 1
ATOM 877 C C . VAL A 1 110 ? 36.990 27.749 23.646 1.00 23.12 106 VAL A C 1
ATOM 878 O O . VAL A 1 110 ? 38.100 28.147 23.891 1.00 23.24 106 VAL A O 1
ATOM 882 N N . ARG A 1 111 ? 36.043 28.543 23.195 1.00 22.17 107 ARG A N 1
ATOM 883 C CA . ARG A 1 111 ? 36.277 29.964 22.975 1.00 21.55 107 ARG A CA 1
ATOM 884 C C . ARG A 1 111 ? 35.042 30.718 23.445 1.00 21.18 107 ARG A C 1
ATOM 885 O O . ARG A 1 111 ? 33.932 30.237 23.245 1.00 21.09 107 ARG A O 1
ATOM 893 N N . PHE A 1 112 ? 35.218 31.874 24.082 1.00 20.98 108 PHE A N 1
ATOM 894 C CA . PHE A 1 112 ? 34.086 32.755 24.348 1.00 20.77 108 PHE A CA 1
ATOM 895 C C . PHE A 1 112 ? 34.327 34.080 23.682 1.00 20.48 108 PHE A C 1
ATOM 896 O O . PHE A 1 112 ? 35.358 34.684 23.903 1.00 20.63 108 PHE A O 1
ATOM 904 N N . ILE A 1 113 ? 33.401 34.561 22.878 1.00 20.14 109 ILE A N 1
ATOM 905 C CA . ILE A 1 113 ? 33.669 35.822 22.199 1.00 20.00 109 ILE A CA 1
ATOM 906 C C . ILE A 1 113 ? 33.311 37.011 23.081 1.00 20.27 109 ILE A C 1
ATOM 907 O O . ILE A 1 113 ? 32.193 37.097 23.612 1.00 20.41 109 ILE A O 1
ATOM 912 N N . VAL A 1 114 ? 34.273 37.911 23.233 1.00 20.43 110 VAL A N 1
ATOM 913 C CA . VAL A 1 114 ? 34.062 39.154 23.941 1.00 20.79 110 VAL A CA 1
ATOM 914 C C . VAL A 1 114 ? 33.769 40.297 23.014 1.00 20.89 110 VAL A C 1
ATOM 915 O O . VAL A 1 114 ? 32.872 41.071 23.249 1.00 21.16 110 VAL A O 1
ATOM 919 N N . SER A 1 115 ? 34.564 40.421 21.961 1.00 20.82 111 SER A N 1
ATOM 920 C CA . SER A 1 115 ? 34.348 41.431 20.921 1.00 21.03 111 SER A CA 1
ATOM 921 C C . SER A 1 115 ? 34.595 40.862 19.540 1.00 20.79 111 SER A C 1
ATOM 922 O O . SER A 1 115 ? 35.236 39.833 19.425 1.00 20.51 111 SER A O 1
ATOM 925 N N . GLY A 1 116 ? 34.116 41.556 18.495 1.00 21.01 112 GLY A N 1
ATOM 926 C CA . GLY A 1 116 ? 34.314 41.168 17.085 1.00 20.93 112 GLY A CA 1
ATOM 927 C C . GLY A 1 116 ? 33.578 39.915 16.702 1.00 20.52 112 GLY A C 1
ATOM 928 O O . GLY A 1 116 ? 32.499 39.645 17.225 1.00 20.45 112 GLY A O 1
ATOM 929 N N . HIS A 1 117 ? 34.164 39.139 15.781 1.00 20.36 113 HIS A N 1
ATOM 930 C CA . HIS A 1 117 ? 33.475 37.953 15.211 1.00 20.10 113 HIS A CA 1
ATOM 931 C C . HIS A 1 117 ? 34.406 36.812 14.860 1.00 19.85 113 HIS A C 1
ATOM 932 O O . HIS A 1 117 ? 35.607 37.011 14.671 1.00 19.97 113 HIS A O 1
ATOM 939 N N . GLY A 1 118 ? 33.868 35.606 14.790 1.00 19.62 114 GLY A N 1
ATOM 940 C CA . GLY A 1 118 ? 34.608 34.507 14.206 1.00 19.51 114 GLY A CA 1
ATOM 941 C C . GLY A 1 118 ? 33.639 33.563 13.553 1.00 19.46 114 GLY A C 1
ATOM 942 O O . GLY A 1 118 ? 32.439 33.670 13.763 1.00 19.53 114 GLY A O 1
ATOM 943 N N . ILE A 1 119 ? 34.163 32.664 12.727 1.00 19.47 115 ILE A N 1
ATOM 944 C CA . ILE A 1 119 ? 33.376 31.583 12.172 1.00 19.49 115 ILE A CA 1
ATOM 945 C C . ILE A 1 119 ? 34.117 30.290 12.422 1.00 19.39 115 ILE A C 1
ATOM 946 O O . ILE A 1 119 ? 35.247 30.159 12.009 1.00 19.45 115 ILE A O 1
ATOM 951 N N . PHE A 1 120 ? 33.473 29.335 13.076 1.00 19.38 116 PHE A N 1
ATOM 952 C CA . PHE A 1 120 ? 33.985 27.985 13.088 1.00 19.50 116 PHE A CA 1
ATOM 953 C C . PHE A 1 120 ? 33.281 27.133 12.068 1.00 19.99 116 PHE A C 1
ATOM 954 O O . PHE A 1 120 ? 32.059 27.112 12.015 1.00 20.17 116 PHE A O 1
ATOM 962 N N . ALA A 1 121 ? 34.051 26.392 11.281 1.00 20.50 117 ALA A N 1
ATOM 963 C CA . ALA A 1 121 ? 33.478 25.499 10.274 1.00 21.10 117 ALA A CA 1
ATOM 964 C C . ALA A 1 121 ? 33.684 24.062 10.728 1.00 21.70 117 ALA A C 1
ATOM 965 O O . ALA A 1 121 ? 34.816 23.584 10.759 1.00 21.73 117 ALA A O 1
ATOM 967 N N . ILE A 1 122 ? 32.595 23.357 11.023 1.00 22.47 118 ILE A N 1
ATOM 968 C CA . ILE A 1 122 ? 32.696 22.056 11.686 1.00 23.19 118 ILE A CA 1
ATOM 969 C C . ILE A 1 122 ? 32.084 20.977 10.819 1.00 24.15 118 ILE A C 1
ATOM 970 O O . ILE A 1 122 ? 31.003 21.152 10.224 1.00 24.47 118 ILE A O 1
ATOM 975 N N . GLU A 1 123 ? 32.815 19.874 10.717 1.00 24.99 119 GLU A N 1
ATOM 976 C CA . GLU A 1 123 ? 32.368 18.723 9.943 1.00 25.94 119 GLU A CA 1
ATOM 977 C C . GLU A 1 123 ? 31.346 18.037 10.810 1.00 26.22 119 GLU A C 1
ATOM 978 O O . GLU A 1 123 ? 31.671 17.569 11.893 1.00 26.49 119 GLU A O 1
ATOM 984 N N . GLY A 1 124 ? 30.109 18.001 10.332 1.00 26.39 120 GLY A N 1
ATOM 985 C CA . GLY A 1 124 ? 29.030 17.337 11.044 1.00 26.75 120 GLY A CA 1
ATOM 986 C C . GLY A 1 124 ? 29.146 15.837 10.967 1.00 27.25 120 GLY A C 1
ATOM 987 O O . GLY A 1 124 ? 29.793 15.285 10.082 1.00 27.41 120 GLY A O 1
ATOM 988 N N . LYS A 1 125 ? 28.455 15.180 11.876 1.00 27.54 121 LYS A N 1
ATOM 989 C CA . LYS A 1 125 ? 28.500 13.735 11.976 1.00 28.17 121 LYS A CA 1
ATOM 990 C C . LYS A 1 125 ? 27.981 13.000 10.760 1.00 28.56 121 LYS A C 1
ATOM 991 O O . LYS A 1 125 ? 28.291 11.836 10.587 1.00 29.10 121 LYS A O 1
ATOM 997 N N . ASP A 1 126 ? 27.177 13.685 9.950 1.00 28.33 122 ASP A N 1
ATOM 998 C CA . ASP A 1 126 ? 26.731 13.166 8.647 1.00 28.81 122 ASP A CA 1
ATOM 999 C C . ASP A 1 126 ? 27.638 13.511 7.448 1.00 28.05 122 ASP A C 1
ATOM 1000 O O . ASP A 1 126 ? 27.306 13.179 6.323 1.00 28.60 122 ASP A O 1
ATOM 1005 N N . GLY A 1 127 ? 28.766 14.175 7.691 1.00 26.86 123 GLY A N 1
ATOM 1006 C CA . GLY A 1 127 ? 29.795 14.399 6.668 1.00 26.27 123 GLY A CA 1
ATOM 1007 C C . GLY A 1 127 ? 29.828 15.807 6.094 1.00 25.42 123 GLY A C 1
ATOM 1008 O O . GLY A 1 127 ? 30.821 16.212 5.466 1.00 25.08 123 GLY A O 1
ATOM 1009 N N . THR A 1 128 ? 28.763 16.568 6.357 1.00 25.00 124 THR A N 1
ATOM 1010 C CA . THR A 1 128 ? 28.642 17.910 5.843 1.00 24.36 124 THR A CA 1
ATOM 1011 C C . THR A 1 128 ? 29.103 18.991 6.818 1.00 23.40 124 THR A C 1
ATOM 1012 O O . THR A 1 128 ? 28.821 18.962 8.018 1.00 23.23 124 THR A O 1
ATOM 1016 N N . PHE A 1 129 ? 29.786 19.972 6.257 1.00 22.90 125 PHE A N 1
ATOM 1017 C CA . PHE A 1 129 ? 30.324 21.062 7.028 1.00 22.20 125 PHE A CA 1
ATOM 1018 C C . PHE A 1 129 ? 29.246 22.061 7.326 1.00 22.12 125 PHE A C 1
ATOM 1019 O O . PHE A 1 129 ? 28.385 22.285 6.475 1.00 22.58 125 PHE A O 1
ATOM 1027 N N . PHE A 1 130 ? 29.275 22.621 8.534 1.00 21.68 126 PHE A N 1
ATOM 1028 C CA . PHE A 1 130 ? 28.407 23.729 8.826 1.00 21.61 126 PHE A CA 1
ATOM 1029 C C . PHE A 1 130 ? 29.233 24.813 9.500 1.00 21.04 126 PHE A C 1
ATOM 1030 O O . PHE A 1 130 ? 30.301 24.543 10.034 1.00 20.74 126 PHE A O 1
ATOM 1038 N N . ASP A 1 131 ? 28.764 26.049 9.399 1.00 21.00 127 ASP A N 1
ATOM 1039 C CA . ASP A 1 131 ? 29.410 27.190 10.024 1.00 20.57 127 ASP A CA 1
ATOM 1040 C C . ASP A 1 131 ? 28.693 27.438 11.318 1.00 20.52 127 ASP A C 1
ATOM 1041 O O . ASP A 1 131 ? 27.497 27.294 11.395 1.00 20.90 127 ASP A O 1
ATOM 1046 N N . VAL A 1 132 ? 29.414 27.843 12.332 1.00 20.15 128 VAL A N 1
ATOM 1047 C CA . VAL A 1 132 ? 28.801 28.528 13.408 1.00 20.15 128 VAL A CA 1
ATOM 1048 C C . VAL A 1 132 ? 29.395 29.898 13.356 1.00 19.95 128 VAL A C 1
ATOM 1049 O O . VAL A 1 132 ? 30.621 30.064 13.422 1.00 19.66 128 VAL A O 1
ATOM 1053 N 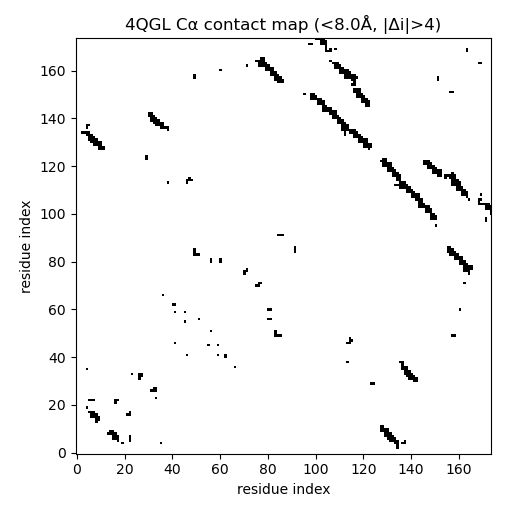N . GLU A 1 133 ? 28.526 30.884 13.250 1.00 20.21 129 GLU A N 1
ATOM 1054 C CA . GLU A 1 133 ? 28.954 32.269 13.243 1.00 20.18 129 GLU A CA 1
ATOM 1055 C C . GLU A 1 133 ? 28.661 32.882 14.590 1.00 20.14 129 GLU A C 1
ATOM 1056 O O . GLU A 1 133 ? 27.515 32.891 15.040 1.00 20.46 129 GLU A O 1
ATOM 1062 N N . LEU A 1 134 ? 29.692 33.440 15.197 1.00 19.88 130 LEU A N 1
ATOM 1063 C CA . LEU A 1 134 ? 29.610 33.778 16.592 1.00 19.85 130 LEU A CA 1
ATOM 1064 C C . LEU A 1 134 ? 29.492 35.266 16.834 1.00 20.05 130 LEU A C 1
ATOM 1065 O O . LEU A 1 134 ? 30.165 36.050 16.167 1.00 20.09 130 LEU A O 1
ATOM 1070 N N . GLU A 1 135 ? 28.664 35.647 17.810 1.00 20.26 131 GLU A N 1
ATOM 1071 C CA . GLU A 1 135 ? 28.548 37.043 18.218 1.00 20.52 131 GLU A CA 1
ATOM 1072 C C . GLU A 1 135 ? 29.076 37.190 19.624 1.00 20.43 131 GLU A C 1
ATOM 1073 O O . GLU A 1 135 ? 29.188 36.215 20.368 1.00 20.30 131 GLU A O 1
ATOM 1079 N N . PRO A 1 136 ? 29.441 38.413 20.010 1.00 20.60 132 PRO A N 1
ATOM 1080 C CA . PRO A 1 136 ? 29.876 38.536 21.393 1.00 20.64 132 PRO A CA 1
ATOM 1081 C C . PRO A 1 136 ? 28.868 37.953 22.348 1.00 20.85 132 PRO A C 1
ATOM 1082 O O . PRO A 1 136 ? 27.691 38.010 22.081 1.00 21.16 132 PRO A O 1
ATOM 1086 N N . GLY A 1 137 ? 29.332 37.354 23.435 1.00 20.86 133 GLY A N 1
ATOM 1087 C CA . GLY A 1 137 ? 28.422 36.728 24.405 1.00 21.21 133 GLY A CA 1
ATOM 1088 C C . GLY A 1 137 ? 28.271 35.242 24.151 1.00 21.10 133 GLY A C 1
ATOM 1089 O O . GLY A 1 137 ? 27.606 34.543 24.931 1.00 21.42 133 GLY A O 1
ATOM 1090 N N . ASP A 1 138 ? 28.940 34.774 23.093 1.00 20.76 134 ASP A N 1
ATOM 1091 C CA . ASP A 1 138 ? 28.850 33.398 22.626 1.00 20.79 134 ASP A CA 1
ATOM 1092 C C . ASP A 1 138 ? 29.978 32.538 23.170 1.00 20.78 134 ASP A C 1
ATOM 1093 O O . ASP A 1 138 ? 31.122 32.827 22.895 1.00 20.59 134 ASP A O 1
ATOM 1098 N N . LEU A 1 139 ? 29.692 31.466 23.914 1.00 21.25 135 LEU A N 1
ATOM 1099 C CA . LEU A 1 139 ? 30.715 30.455 24.227 1.00 21.39 135 LEU A CA 1
ATOM 1100 C C . LEU A 1 139 ? 30.398 29.205 23.494 1.00 21.32 135 LEU A C 1
ATOM 1101 O O . LEU A 1 139 ? 29.266 28.742 23.570 1.00 21.64 135 LEU A O 1
ATOM 1106 N N . ILE A 1 140 ? 31.441 28.666 22.846 1.00 21.00 136 ILE A N 1
ATOM 1107 C CA . ILE A 1 140 ? 31.320 27.457 22.042 1.00 21.00 136 ILE A CA 1
ATOM 1108 C C . ILE A 1 140 ? 32.387 26.471 22.422 1.00 21.28 136 ILE A C 1
ATOM 1109 O O . ILE A 1 140 ? 33.518 26.881 22.690 1.00 21.16 136 ILE A O 1
ATOM 1114 N N . SER A 1 141 ? 32.046 25.181 22.467 1.00 21.73 137 SER A N 1
ATOM 1115 C CA . SER A 1 141 ? 33.080 24.162 22.628 1.00 22.15 137 SER A CA 1
ATOM 1116 C C . SER A 1 141 ? 33.034 23.169 21.497 1.00 22.39 137 SER A C 1
ATOM 1117 O O . SER A 1 141 ? 32.028 22.501 21.251 1.00 22.64 137 SER A O 1
ATOM 1120 N N . VAL A 1 142 ? 34.178 23.071 20.847 1.00 22.51 138 VAL A N 1
ATOM 1121 C CA . VAL A 1 142 ? 34.325 22.282 19.712 1.00 22.78 138 VAL A CA 1
ATOM 1122 C C . VAL A 1 142 ? 34.984 20.996 20.158 1.00 23.68 138 VAL A C 1
ATOM 1123 O O . VAL A 1 142 ? 36.142 21.010 20.581 1.00 23.98 138 VAL A O 1
ATOM 1127 N N . PRO A 1 143 ? 34.260 19.871 20.033 1.00 24.42 139 PRO A N 1
ATOM 1128 C CA . PRO A 1 143 ? 34.666 18.578 20.585 1.00 25.27 139 PRO A CA 1
ATOM 1129 C C . PRO A 1 143 ? 35.962 17.985 20.018 1.00 25.59 139 PRO A C 1
ATOM 1130 O O . PRO A 1 143 ? 36.370 18.241 18.879 1.00 25.20 139 PRO A O 1
ATOM 1134 N N . GLU A 1 144 ? 36.577 17.167 20.863 1.00 26.41 140 GLU A N 1
ATOM 1135 C CA . GLU A 1 144 ? 37.787 16.505 20.515 1.00 26.88 140 GLU A CA 1
ATOM 1136 C C . GLU A 1 144 ? 37.487 15.639 19.302 1.00 26.89 140 GLU A C 1
ATOM 1137 O O . GLU A 1 144 ? 36.389 15.106 19.166 1.00 27.20 140 GLU A O 1
ATOM 1143 N N . ASN A 1 145 ? 38.475 15.560 18.408 1.00 26.71 141 ASN A N 1
ATOM 1144 C CA . ASN A 1 145 ? 38.467 14.750 17.160 1.00 26.66 141 ASN A CA 1
ATOM 1145 C C . ASN A 1 145 ? 37.604 15.270 16.016 1.00 25.55 141 ASN A C 1
ATOM 1146 O O . ASN A 1 145 ? 37.625 14.691 14.937 1.00 25.74 141 ASN A O 1
ATOM 1151 N N . ALA A 1 146 ? 36.896 16.370 16.225 1.00 24.41 142 ALA A N 1
ATOM 1152 C CA . ALA A 1 146 ? 36.083 16.933 15.165 1.00 23.59 142 ALA A CA 1
ATOM 1153 C C . ALA A 1 146 ? 36.934 17.780 14.226 1.00 22.90 142 ALA A C 1
ATOM 1154 O O . ALA A 1 146 ? 37.566 18.739 14.631 1.00 22.52 142 ALA A O 1
ATOM 1156 N N . ARG A 1 147 ? 36.909 17.417 12.954 1.00 22.73 143 ARG A N 1
ATOM 1157 C CA . ARG A 1 147 ? 37.585 18.201 11.916 1.00 22.33 143 ARG A CA 1
ATOM 1158 C C . ARG A 1 147 ? 36.897 19.566 11.786 1.00 21.66 143 ARG A C 1
ATOM 1159 O O . ARG A 1 147 ? 35.666 19.644 11.722 1.00 21.54 143 ARG A O 1
ATOM 1167 N N . HIS A 1 148 ? 37.697 20.633 11.811 1.00 21.32 144 HIS A N 1
ATOM 1168 C CA . HIS A 1 148 ? 37.174 21.986 11.733 1.00 20.82 144 HIS A CA 1
ATOM 1169 C C . HIS A 1 148 ? 38.249 22.967 11.250 1.00 20.74 144 HIS A C 1
ATOM 1170 O O . HIS A 1 148 ? 39.407 22.604 11.232 1.00 21.09 144 HIS A O 1
ATOM 1177 N N . TYR A 1 149 ? 37.876 24.170 10.814 1.00 20.44 145 TYR A N 1
ATOM 1178 C CA . TYR A 1 149 ? 38.827 25.270 10.681 1.00 20.41 145 TYR A CA 1
ATOM 1179 C C . TYR A 1 149 ? 38.192 26.584 11.144 1.00 20.07 145 TYR A C 1
ATOM 1180 O O . TYR A 1 149 ? 37.010 26.609 11.541 1.00 19.86 145 TYR A O 1
ATOM 1189 N N . PHE A 1 150 ? 38.983 27.660 11.167 1.00 20.12 146 PHE A N 1
ATOM 1190 C CA . PHE A 1 150 ? 38.534 28.948 11.720 1.00 19.89 146 PHE A CA 1
ATOM 1191 C C . PHE A 1 150 ? 38.747 30.106 10.749 1.00 20.10 146 PHE A C 1
ATOM 1192 O O . PHE A 1 150 ? 39.706 30.159 10.004 1.00 20.41 146 PHE A O 1
ATOM 1200 N N . THR A 1 151 ? 37.853 31.076 10.798 1.00 20.02 147 THR A N 1
ATOM 1201 C CA . THR A 1 151 ? 37.964 32.195 9.884 1.00 20.39 147 THR A CA 1
ATOM 1202 C C . THR A 1 151 ? 37.470 33.439 10.609 1.00 20.50 147 THR A C 1
ATOM 1203 O O . THR A 1 151 ? 36.521 33.399 11.405 1.00 20.23 147 THR A O 1
ATOM 1207 N N . LEU A 1 152 ? 38.121 34.553 10.367 1.00 21.07 148 LEU A N 1
ATOM 1208 C CA . LEU A 1 152 ? 37.514 35.794 10.728 1.00 21.39 148 LEU A CA 1
ATOM 1209 C C . LEU A 1 152 ? 36.461 36.178 9.709 1.00 21.99 148 LEU A C 1
ATOM 1210 O O . LEU A 1 152 ? 36.346 35.634 8.644 1.00 22.14 148 LEU A O 1
ATOM 1215 N N . GLN A 1 153 ? 35.677 37.154 10.075 1.00 22.59 149 GLN A N 1
ATOM 1216 C CA . GLN A 1 153 ? 34.729 37.732 9.173 1.00 23.43 149 GLN A CA 1
ATOM 1217 C C . GLN A 1 153 ? 35.371 38.941 8.537 1.00 24.31 149 GLN A C 1
ATOM 1218 O O . GLN A 1 153 ? 36.593 39.112 8.577 1.00 24.56 149 GLN A O 1
ATOM 1224 N N . ASP A 1 154 ? 34.546 39.779 7.930 1.00 25.11 150 ASP A N 1
ATOM 1225 C CA . ASP A 1 154 ? 35.051 40.827 7.061 1.00 26.03 150 ASP A CA 1
ATOM 1226 C C . ASP A 1 154 ? 35.526 42.034 7.860 1.00 26.14 150 ASP A C 1
ATOM 1227 O O . ASP A 1 154 ? 36.153 42.899 7.310 1.00 27.00 150 ASP A O 1
ATOM 1232 N N . ASP A 1 155 ? 35.260 42.078 9.159 1.00 25.46 151 ASP A N 1
ATOM 1233 C CA . ASP A 1 155 ? 35.842 43.098 10.012 1.00 25.56 151 ASP A CA 1
ATOM 1234 C C . ASP A 1 155 ? 37.231 42.673 10.489 1.00 25.10 151 ASP A C 1
ATOM 1235 O O . ASP A 1 155 ? 37.936 43.471 11.119 1.00 25.28 151 ASP A O 1
ATOM 1240 N N . ARG A 1 156 ? 37.622 41.430 10.160 1.00 24.43 152 ARG A N 1
ATOM 1241 C CA . ARG A 1 156 ? 38.957 40.878 10.478 1.00 24.19 152 ARG A CA 1
ATOM 1242 C C . ARG A 1 156 ? 39.458 41.260 11.904 1.00 23.74 152 ARG A C 1
ATOM 1243 O O . ARG A 1 156 ? 40.583 41.704 12.069 1.00 24.20 152 ARG A O 1
ATOM 1251 N N . GLN A 1 157 ? 38.631 41.061 12.922 1.00 22.83 153 GLN A N 1
ATOM 1252 C CA . GLN A 1 157 ? 39.050 41.322 14.286 1.00 22.56 153 GLN A CA 1
ATOM 1253 C C . GLN A 1 157 ? 38.231 40.511 15.289 1.00 21.72 153 GLN A C 1
ATOM 1254 O O . GLN A 1 157 ? 37.018 40.387 15.167 1.00 21.52 153 GLN A O 1
ATOM 1260 N N . VAL A 1 158 ? 38.908 39.955 16.276 1.00 21.39 154 VAL A N 1
ATOM 1261 C CA . VAL A 1 158 ? 38.212 39.241 17.323 1.00 20.88 154 VAL A CA 1
ATOM 1262 C C . VAL A 1 158 ? 38.964 39.367 18.639 1.00 21.07 154 VAL A C 1
ATOM 1263 O O . VAL A 1 158 ? 40.210 39.394 18.675 1.00 21.43 154 VAL A O 1
ATOM 1267 N N . VAL A 1 159 ? 38.199 39.471 19.723 1.00 20.94 155 VAL A N 1
ATOM 1268 C CA . VAL A 1 159 ? 38.722 39.263 21.096 1.00 21.09 155 VAL A CA 1
ATOM 1269 C C . VAL A 1 159 ? 38.003 38.090 21.734 1.00 20.75 155 VAL A C 1
ATOM 1270 O O . VAL A 1 159 ? 36.795 38.028 21.667 1.00 20.49 155 VAL A O 1
ATOM 1274 N N . ALA A 1 160 ? 38.768 37.179 22.351 1.00 20.89 156 ALA A N 1
ATOM 1275 C CA . ALA A 1 160 ? 38.260 35.920 22.927 1.00 20.73 156 ALA A CA 1
ATOM 1276 C C . ALA A 1 160 ? 38.984 35.479 24.186 1.00 21.22 156 ALA A C 1
ATOM 1277 O O . ALA A 1 160 ? 40.155 35.749 24.394 1.00 21.64 156 ALA A O 1
ATOM 1279 N N . ILE A 1 161 ? 38.266 34.722 24.975 1.00 21.44 157 ILE A N 1
ATOM 1280 C CA . ILE A 1 161 ? 38.849 33.983 26.056 1.00 22.20 157 ILE A CA 1
ATOM 1281 C C . ILE A 1 161 ? 39.020 32.543 25.589 1.00 22.58 157 ILE A C 1
ATOM 1282 O O . ILE A 1 161 ? 38.099 31.968 25.063 1.00 22.30 157 ILE A O 1
ATOM 1287 N N . ARG A 1 162 ? 40.193 31.960 25.783 1.00 23.66 158 ARG A N 1
ATOM 1288 C CA . ARG A 1 162 ? 40.389 30.580 25.466 1.00 24.33 158 ARG A CA 1
ATOM 1289 C C . ARG A 1 162 ? 40.469 29.794 26.746 1.00 25.68 158 ARG A C 1
ATOM 1290 O O . ARG A 1 162 ? 41.230 30.146 27.660 1.00 26.30 158 ARG A O 1
ATOM 1298 N N . ILE A 1 163 ? 39.691 28.723 26.810 1.00 26.57 159 ILE A N 1
ATOM 1299 C CA . ILE A 1 163 ? 39.760 27.823 27.935 1.00 28.26 159 ILE A CA 1
ATOM 1300 C C . ILE A 1 163 ? 40.343 26.507 27.431 1.00 29.35 159 ILE A C 1
ATOM 1301 O O . ILE A 1 163 ? 39.950 26.017 26.418 1.00 29.18 159 ILE A O 1
ATOM 1306 N N . PHE A 1 164 ? 41.314 25.963 28.125 1.00 31.52 160 PHE A N 1
ATOM 1307 C CA . PHE A 1 164 ? 41.953 24.746 27.701 1.00 33.22 160 PHE A CA 1
ATOM 1308 C C . PHE A 1 164 ? 42.185 23.800 28.873 1.00 36.48 160 PHE A C 1
ATOM 1309 O O . PHE A 1 164 ? 42.130 24.196 30.041 1.00 36.69 160 PHE A O 1
ATOM 1317 N N . VAL A 1 165 ? 42.426 22.542 28.541 1.00 40.62 161 VAL A N 1
ATOM 1318 C CA . VAL A 1 165 ? 42.916 21.532 29.495 1.00 45.54 161 VAL A CA 1
ATOM 1319 C C . VAL A 1 165 ? 44.410 21.669 29.801 1.00 51.37 161 VAL A C 1
ATOM 1320 O O . VAL A 1 165 ? 44.830 21.721 30.965 1.00 55.28 161 VAL A O 1
ATOM 1324 N N . THR A 1 166 ? 45.221 21.672 28.757 1.00 57.19 162 THR A N 1
ATOM 1325 C CA . THR A 1 166 ? 46.662 21.873 28.901 1.00 62.14 162 THR A CA 1
ATOM 1326 C C . THR A 1 166 ? 47.086 22.767 27.771 1.00 65.26 162 THR A C 1
ATOM 1327 O O . THR A 1 166 ? 46.368 22.869 26.756 1.00 65.50 162 THR A O 1
ATOM 1331 N N . THR A 1 167 ? 48.241 23.407 27.897 1.00 67.80 163 THR A N 1
ATOM 1332 C CA . THR A 1 167 ? 48.744 24.104 26.724 1.00 69.96 163 THR A CA 1
ATOM 1333 C C . THR A 1 167 ? 48.935 23.070 25.579 1.00 72.15 163 THR A C 1
ATOM 1334 O O . THR A 1 167 ? 48.406 23.283 24.474 1.00 68.87 163 THR A O 1
ATOM 1338 N N . GLU A 1 168 ? 49.591 21.937 25.876 1.00 73.81 164 GLU A N 1
ATOM 1339 C CA . GLU A 1 168 ? 49.875 20.849 24.872 1.00 74.27 164 GLU A CA 1
ATOM 1340 C C . GLU A 1 168 ? 48.712 20.264 24.004 1.00 70.44 164 GLU A C 1
ATOM 1341 O O . GLU A 1 168 ? 48.961 19.657 22.953 1.00 69.58 164 GLU A O 1
ATOM 1347 N N . GLY A 1 169 ? 47.466 20.430 24.442 1.00 67.18 165 GLY A N 1
ATOM 1348 C CA . GLY A 1 169 ? 46.304 19.993 23.672 1.00 62.68 165 GLY A CA 1
ATOM 1349 C C . GLY A 1 169 ? 45.862 20.998 22.616 1.00 59.46 165 GLY A C 1
ATOM 1350 O O . GLY A 1 169 ? 44.896 20.750 21.898 1.00 59.03 165 GLY A O 1
ATOM 1351 N N . TRP A 1 170 ? 46.561 22.128 22.499 1.00 55.58 166 TRP A N 1
ATOM 13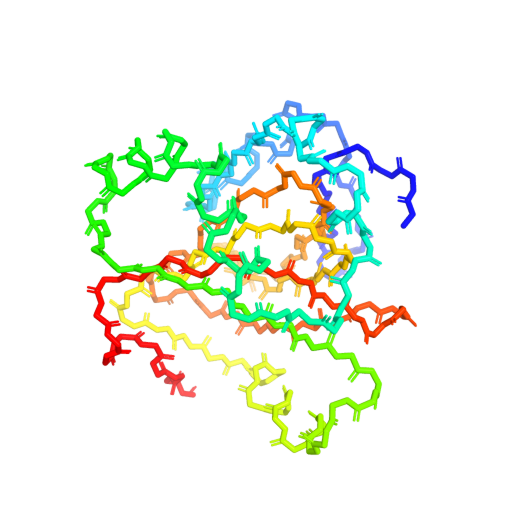52 C CA . TRP A 1 170 ? 46.181 23.146 21.520 1.00 51.65 166 TRP A CA 1
ATOM 1353 C C . TRP A 1 170 ? 46.629 22.825 20.092 1.00 48.74 166 TRP A C 1
ATOM 1354 O O . TRP A 1 170 ? 46.307 23.564 19.158 1.00 47.99 166 TRP A O 1
ATOM 1365 N N . VAL A 1 171 ? 47.405 21.767 19.891 1.00 46.12 167 VAL A N 1
ATOM 1366 C CA . VAL A 1 171 ? 48.067 21.640 18.600 1.00 43.17 167 VAL A CA 1
ATOM 1367 C C . VAL A 1 171 ? 47.123 21.130 17.528 1.00 40.10 167 VAL A C 1
ATOM 1368 O O . VAL A 1 171 ? 46.245 20.322 17.798 1.00 38.63 167 VAL A O 1
ATOM 1372 N N . PRO A 1 172 ? 47.267 21.671 16.310 1.00 38.05 168 PRO A N 1
ATOM 1373 C CA . PRO A 1 172 ? 46.508 21.222 15.163 1.00 36.11 168 PRO A CA 1
ATOM 1374 C C . PRO A 1 172 ? 47.080 19.927 14.672 1.00 35.09 168 PRO A C 1
ATOM 1375 O O . PRO A 1 172 ? 48.259 19.863 14.409 1.00 35.39 168 PRO A O 1
ATOM 1379 N N . ILE A 1 173 ? 46.247 18.901 14.612 1.00 33.58 169 ILE A N 1
ATOM 1380 C CA . ILE A 1 173 ? 46.582 17.673 13.920 1.00 33.43 169 ILE A CA 1
ATOM 1381 C C . ILE A 1 173 ? 45.989 17.738 12.500 1.00 32.42 169 ILE A C 1
ATOM 1382 O O . ILE A 1 173 ? 44.774 17.556 12.302 1.00 31.53 169 ILE A O 1
ATOM 1387 N N . TYR A 1 174 ? 46.843 18.000 11.517 1.00 32.12 170 TYR A N 1
ATOM 1388 C CA . TYR A 1 174 ? 46.353 18.162 10.160 1.00 31.61 170 TYR A CA 1
ATOM 1389 C C . TYR A 1 174 ? 46.035 16.805 9.554 1.00 31.89 170 TYR A C 1
ATOM 1390 O O . TYR A 1 174 ? 44.954 16.620 9.008 1.00 31.27 170 TYR A O 1
#

Radius of gyration: 15.42 Å; Cα contacts (8 Å, |Δi|>4): 332; chains: 1; bounding box: 36×38×37 Å

CATH classification: 2.60.120.10

Organism: Bacillus anthracis (NCBI:txid1392)

B-factor: mean 30.72, std 9.52, range [5.47, 82.94]

InterPro domains:
  IPR004313 Acireductone dioxygenase ARD family [PF03079] (3-168)
  IPR004313 Acireductone dioxygenase ARD family [PTHR23418] (14-169)
  IPR004313 Acireductone dioxygenase ARD family [cd02232] (22-168)
  IPR011051 RmlC-like cupin domain superfamily [SSF51182] (8-170)
  IPR014710 RmlC-like jelly roll fold [G3DSA:2.60.120.10] (1-170)
  IPR023956 Acireductone dioxygenase ARD, bacteria [MF_01682] (1-170)

Nearest PDB structures (foldseek):
  4qgm-assembly1_A  TM=9.846E-01  e=2.278E-29  Bacillus anthracis str. 'Ames Ancestor'
  4qgn-assembly1_A  TM=8.504E-01  e=7.917E-12  Homo sapiens
  5i93-assembly1_A  TM=7.832E-01  e=2.876E-12  Mus musculus
  2hji-assembly1_A  TM=7.813E-01  e=5.048E-12  Klebsiella oxytoca
  1zrr-assembly1_A  TM=7.443E-01  e=2.887E-11  Klebsiella oxytoca

Solvent-accessible surface area: 9020 Å² total; per-residue (Å²): 90,112,36,79,39,2,30,0,63,36,50,86,107,98,73,110,38,104,79,109,86,129,0,43,135,49,0,137,116,35,40,4,43,30,33,84,14,81,44,98,80,7,35,116,106,1,81,98,32,40,100,29,74,133,128,13,68,62,56,1,40,65,40,0,61,135,30,6,57,50,0,20,88,155,94,45,16,152,39,77,49,6,55,39,27,19,116,99,37,108,104,12,97,123,62,6,77,61,52,69,114,65,3,41,9,82,40,36,24,0,46,0,3,4,2,2,34,0,30,4,4,3,68,6,149,118,50,47,33,3,10,0,36,1,20,34,0,0,0,0,0,1,32,91,94,20,52,2,61,29,47,9,51,149,57,80,49,5,1,4,0,67,1,40,41,51,98,141,11,130,69,28,64,132

Secondary structure (DSSP, 8-state):
---SS-EEEETTT--EE--HHHHHHHHHHTT-EEEE--GGGS-GGGTT--S--HHHHHHHHHHTHHHHHHHHHHHT--EEEEEEE-TTSTTHHHHHTTTSS-BB-SS-EEEEEEEE-EEEEEE-TTS-EEEEEE-TTEEEEE-TT--EEEE--TT--EEEEEEES-GGGG--B-

Sequence (174 aa):
GAAAMAQIRIHEVNTRIENEVKVSKFLQEEGVLYEKWNISKLPPHLNENYSLTDENKAEILAVFSKEIADVSARRGYKAHDVISLSNSTPNLDELLINFQKEHHHTDDEVRFIVSGHGIFAIEGKDGTFFDVELEPGDLISVPENARHYFTLQDDRQVVAIRIFVTTEGWVPIY